Protein AF-A0A3S1L106-F1 (afdb_monomer_lite)

pLDDT: mean 86.58, std 13.3, range [55.97, 98.56]

Sequence (54 aa):
MPKRHLWIALTLAVGTVPARAETIQVIIDRLVFSPATVEAKVGDTIEWVNKDVL

Structure (mmCIF, N/CA/C/O backbone):
data_AF-A0A3S1L106-F1
#
_entry.id   AF-A0A3S1L106-F1
#
loop_
_atom_site.group_PDB
_atom_site.id
_atom_site.type_symbol
_atom_site.label_atom_id
_atom_site.label_alt_id
_atom_site.label_comp_id
_atom_site.label_asym_id
_atom_site.label_entity_id
_atom_site.label_seq_id
_atom_site.pdbx_PDB_ins_code
_atom_site.Cartn_x
_atom_site.Cartn_y
_atom_site.Cartn_z
_atom_site.occupancy
_atom_site.B_iso_or_equiv
_atom_site.auth_seq_id
_atom_site.auth_comp_id
_atom_site.auth_asym_id
_atom_site.auth_atom_id
_atom_site.pdbx_PDB_model_num
ATOM 1 N N . MET A 1 1 ? 50.537 -6.584 -24.118 1.00 55.97 1 MET A N 1
ATOM 2 C CA . MET A 1 1 ? 49.082 -6.509 -24.376 1.00 55.97 1 MET A CA 1
ATOM 3 C C . MET A 1 1 ? 48.166 -7.457 -23.565 1.00 55.97 1 MET A C 1
ATOM 5 O O . MET A 1 1 ? 46.974 -7.209 -23.621 1.00 55.97 1 MET A O 1
ATOM 9 N N . PRO A 1 2 ? 48.591 -8.465 -22.763 1.00 65.06 2 PRO A N 1
ATOM 10 C CA . PRO A 1 2 ? 47.626 -9.388 -22.122 1.00 65.06 2 PRO A CA 1
ATOM 11 C C . PRO A 1 2 ? 46.871 -8.789 -20.919 1.00 65.06 2 PRO A C 1
ATOM 13 O O . PRO A 1 2 ? 45.736 -9.162 -20.644 1.00 65.06 2 PRO A O 1
ATOM 16 N N . LYS A 1 3 ? 47.464 -7.806 -20.227 1.00 62.34 3 LYS A N 1
ATOM 17 C CA . LYS A 1 3 ? 46.892 -7.219 -19.002 1.00 62.34 3 LYS A CA 1
ATOM 18 C C . LYS A 1 3 ? 45.560 -6.495 -19.244 1.00 62.34 3 LYS A C 1
ATOM 20 O O . LYS A 1 3 ? 44.657 -6.625 -18.435 1.00 62.34 3 LYS A O 1
ATOM 25 N N . ARG A 1 4 ? 45.403 -5.774 -20.364 1.00 74.56 4 ARG A N 1
ATOM 26 C CA . ARG A 1 4 ? 44.173 -5.011 -20.670 1.00 74.56 4 ARG A CA 1
ATOM 27 C C . ARG A 1 4 ? 42.968 -5.922 -20.912 1.00 74.56 4 ARG A C 1
ATOM 29 O O . ARG A 1 4 ? 41.870 -5.611 -20.473 1.00 74.56 4 ARG A O 1
ATOM 36 N N . HIS A 1 5 ? 43.188 -7.054 -21.576 1.00 74.69 5 HIS A N 1
ATOM 37 C CA . HIS A 1 5 ? 42.141 -8.050 -21.809 1.00 74.69 5 HIS A CA 1
ATOM 38 C C . HIS A 1 5 ? 41.749 -8.769 -20.516 1.00 74.69 5 HIS A C 1
ATOM 40 O O . HIS A 1 5 ? 40.570 -9.034 -20.312 1.00 74.69 5 HIS A O 1
ATOM 46 N N . LEU A 1 6 ? 42.714 -8.995 -19.616 1.00 76.81 6 LEU A N 1
ATOM 47 C CA . LEU A 1 6 ? 42.451 -9.546 -18.288 1.00 76.81 6 LEU A CA 1
ATOM 48 C C . LEU A 1 6 ? 41.559 -8.617 -17.447 1.00 76.81 6 LEU A C 1
ATOM 50 O O . LEU A 1 6 ? 40.622 -9.089 -16.815 1.00 76.81 6 LEU A O 1
ATOM 54 N N . TRP A 1 7 ? 41.791 -7.300 -17.494 1.00 72.94 7 TRP A N 1
ATOM 55 C CA . TRP A 1 7 ? 40.948 -6.317 -16.798 1.00 72.94 7 TRP A CA 1
ATOM 56 C C . TRP A 1 7 ? 39.522 -6.253 -17.355 1.00 72.94 7 TRP A C 1
ATOM 58 O O . TRP A 1 7 ? 38.575 -6.231 -16.578 1.00 72.94 7 TRP A O 1
ATOM 68 N N . ILE A 1 8 ? 39.360 -6.287 -18.682 1.00 75.75 8 ILE A N 1
ATOM 69 C CA . ILE A 1 8 ? 38.036 -6.275 -19.329 1.00 75.75 8 ILE A CA 1
ATOM 70 C C . ILE A 1 8 ? 37.256 -7.562 -19.011 1.00 75.75 8 ILE A C 1
ATOM 72 O O . ILE A 1 8 ? 36.065 -7.508 -18.707 1.00 75.75 8 ILE A O 1
ATOM 76 N N . ALA A 1 9 ? 37.927 -8.717 -19.032 1.00 74.81 9 ALA A N 1
ATOM 77 C CA . ALA A 1 9 ? 37.321 -9.990 -18.648 1.00 74.81 9 ALA A CA 1
ATOM 78 C C . ALA A 1 9 ? 36.908 -10.005 -17.166 1.00 74.81 9 ALA A C 1
ATOM 80 O O . ALA A 1 9 ? 35.832 -10.496 -16.835 1.00 74.81 9 ALA A O 1
ATOM 81 N N . LEU A 1 10 ? 37.719 -9.411 -16.282 1.00 73.44 10 LEU A N 1
ATOM 82 C CA . LEU A 1 10 ? 37.419 -9.321 -14.854 1.00 73.44 10 LEU A CA 1
ATOM 83 C C . LEU A 1 10 ? 36.205 -8.424 -14.571 1.00 73.44 10 LEU A C 1
ATOM 85 O O . LEU A 1 10 ? 35.365 -8.789 -13.757 1.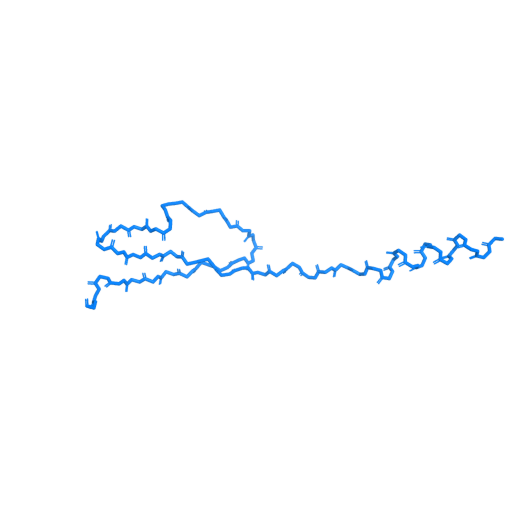00 73.44 10 LEU A 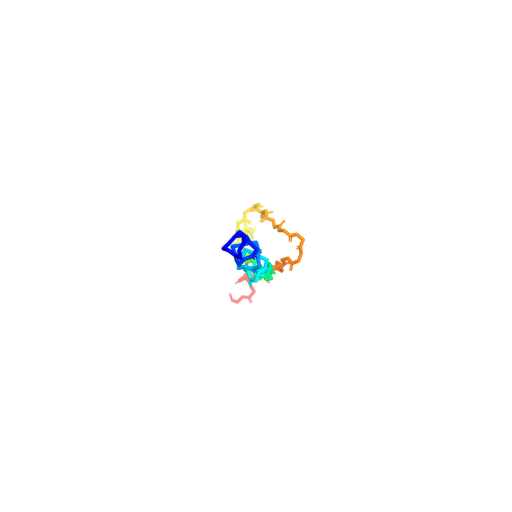O 1
ATOM 89 N N . THR A 1 11 ? 36.064 -7.291 -15.267 1.00 72.38 11 THR A N 1
ATOM 90 C CA . THR A 1 11 ? 34.890 -6.413 -15.126 1.00 72.38 11 THR A CA 1
ATOM 91 C C . THR A 1 11 ? 33.609 -7.042 -15.667 1.00 72.38 11 THR A C 1
ATOM 93 O O . THR A 1 11 ? 32.542 -6.797 -15.119 1.00 72.38 11 THR A O 1
ATOM 96 N N . LEU A 1 12 ? 33.704 -7.880 -16.704 1.00 69.44 12 LEU A N 1
ATOM 97 C CA . LEU A 1 12 ? 32.548 -8.591 -17.261 1.00 69.44 12 LEU A CA 1
ATOM 98 C C . LEU A 1 12 ? 32.098 -9.757 -16.361 1.00 69.44 12 LEU A C 1
ATOM 100 O O . LEU A 1 12 ? 30.932 -10.139 -16.380 1.00 69.44 12 LEU A O 1
ATOM 104 N N . ALA A 1 13 ? 33.017 -10.306 -15.558 1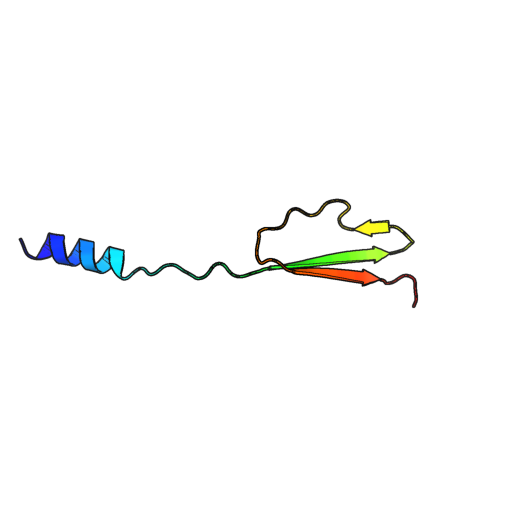.00 67.38 13 ALA A N 1
ATOM 105 C CA . ALA A 1 13 ? 32.743 -11.361 -14.584 1.00 67.38 13 ALA A CA 1
ATOM 106 C C . ALA A 1 13 ? 32.073 -10.850 -13.294 1.00 67.38 13 ALA A C 1
ATOM 108 O O . ALA A 1 13 ? 31.525 -11.653 -12.536 1.00 67.38 13 ALA A O 1
ATOM 109 N N . VAL A 1 14 ? 32.066 -9.532 -13.047 1.00 68.81 14 VAL A N 1
ATOM 110 C CA . VAL A 1 14 ? 31.230 -8.915 -12.005 1.00 68.81 14 VAL A CA 1
ATOM 111 C C . VAL A 1 14 ? 29.796 -8.873 -12.538 1.00 68.81 14 VAL A C 1
ATOM 113 O O . VAL A 1 14 ? 29.325 -7.868 -13.061 1.00 68.81 14 VAL A O 1
ATOM 116 N N . GLY A 1 15 ? 29.140 -10.033 -12.508 1.00 66.88 15 GLY A N 1
ATOM 117 C CA . GLY A 1 15 ? 27.797 -10.232 -13.036 1.00 66.88 15 GLY A CA 1
ATOM 118 C C . GLY A 1 15 ? 26.756 -9.309 -12.401 1.00 66.88 15 GLY A C 1
ATOM 119 O O . GLY A 1 15 ? 26.922 -8.782 -11.300 1.00 66.88 15 GLY A O 1
ATOM 120 N N . THR A 1 16 ? 25.644 -9.138 -13.108 1.00 69.94 16 THR A N 1
ATOM 121 C CA . THR A 1 16 ? 24.472 -8.410 -12.622 1.00 69.94 16 THR A CA 1
ATOM 122 C C . THR A 1 16 ? 23.915 -9.102 -11.378 1.00 69.94 16 THR A C 1
ATOM 124 O O . THR A 1 16 ? 23.489 -10.256 -11.452 1.00 69.94 16 THR A O 1
ATOM 127 N N . VAL A 1 17 ? 23.898 -8.415 -10.235 1.00 72.88 17 VAL A N 1
ATOM 128 C CA . VAL A 1 17 ? 23.192 -8.907 -9.045 1.00 72.88 17 VAL A CA 1
ATOM 129 C C . VAL A 1 17 ? 21.691 -8.856 -9.347 1.00 72.88 17 VAL A C 1
ATOM 131 O O . VAL A 1 17 ? 21.216 -7.801 -9.775 1.00 72.88 17 VAL A O 1
ATOM 134 N N . PRO A 1 18 ? 20.931 -9.953 -9.168 1.00 72.94 18 PRO A N 1
ATOM 135 C CA . PRO A 1 18 ? 19.489 -9.910 -9.362 1.00 72.94 18 PRO A CA 1
ATOM 136 C C . PRO A 1 18 ? 18.887 -8.875 -8.410 1.00 72.94 18 PRO A C 1
ATOM 138 O O . PRO A 1 18 ? 19.170 -8.892 -7.208 1.00 72.94 18 PRO A O 1
ATOM 141 N N . ALA A 1 19 ? 18.064 -7.974 -8.948 1.00 75.88 19 ALA A N 1
ATOM 142 C CA . ALA A 1 19 ? 17.276 -7.070 -8.125 1.00 75.88 19 ALA A CA 1
ATOM 143 C C . ALA A 1 19 ? 16.359 -7.924 -7.243 1.00 75.88 19 ALA A C 1
ATOM 145 O O . ALA A 1 19 ? 15.550 -8.704 -7.747 1.00 75.88 19 ALA A O 1
ATOM 146 N N . ARG A 1 20 ? 16.545 -7.841 -5.924 1.00 85.00 20 ARG A N 1
ATOM 147 C CA . ARG A 1 20 ? 15.664 -8.522 -4.978 1.00 85.00 20 ARG A CA 1
ATOM 148 C C . ARG A 1 20 ? 14.371 -7.727 -4.876 1.00 85.00 20 ARG A C 1
ATOM 150 O O . ARG A 1 20 ? 14.428 -6.532 -4.614 1.00 85.00 20 ARG A O 1
ATOM 157 N N . ALA A 1 21 ? 13.253 -8.412 -5.078 1.00 92.62 21 ALA A N 1
ATOM 158 C CA . ALA A 1 21 ? 11.938 -7.894 -4.745 1.00 92.62 21 ALA A CA 1
ATOM 159 C C . ALA A 1 21 ? 11.824 -7.718 -3.228 1.00 92.62 21 ALA A C 1
ATOM 161 O O . ALA A 1 21 ? 12.189 -8.622 -2.468 1.00 92.62 21 ALA A O 1
ATOM 162 N N . GLU A 1 22 ? 11.319 -6.571 -2.798 1.00 94.69 22 GLU A N 1
ATOM 163 C CA . GLU A 1 22 ? 11.013 -6.302 -1.398 1.00 94.69 22 GLU A CA 1
ATOM 164 C C . GLU A 1 22 ? 9.563 -6.682 -1.079 1.00 94.69 22 GLU A C 1
ATOM 166 O O . GLU A 1 22 ? 8.699 -6.729 -1.954 1.00 94.69 22 GLU A O 1
ATOM 171 N N . THR A 1 23 ? 9.289 -6.983 0.191 1.00 97.44 23 THR A N 1
ATOM 172 C CA . THR A 1 23 ? 7.920 -7.080 0.710 1.00 97.44 23 THR A CA 1
ATOM 173 C C . THR A 1 23 ? 7.694 -5.916 1.659 1.00 97.44 23 THR A C 1
ATOM 175 O O . THR A 1 23 ? 8.372 -5.812 2.680 1.00 97.44 23 THR A O 1
ATOM 178 N N . ILE A 1 24 ? 6.767 -5.030 1.309 1.00 98.00 24 ILE A N 1
ATOM 179 C CA . ILE A 1 24 ? 6.459 -3.817 2.064 1.00 98.00 24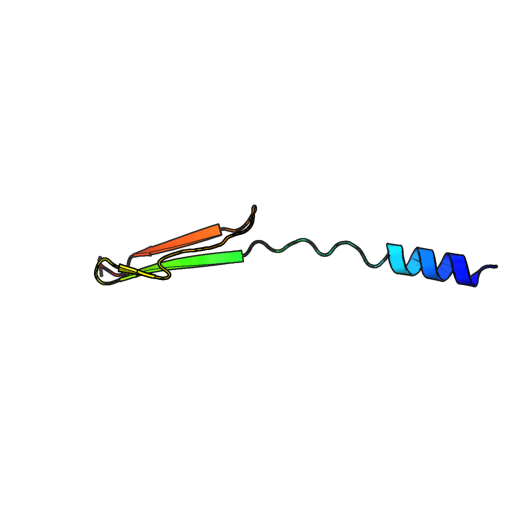 ILE A CA 1
ATOM 180 C C . ILE A 1 24 ? 5.123 -4.019 2.769 1.00 98.00 24 ILE A C 1
ATOM 182 O O . ILE A 1 24 ? 4.108 -4.257 2.116 1.00 98.00 24 ILE A O 1
ATOM 186 N N . GLN A 1 25 ? 5.110 -3.905 4.096 1.00 98.50 25 GLN A N 1
ATOM 187 C CA . GLN A 1 25 ? 3.880 -4.041 4.872 1.00 98.50 25 GLN A CA 1
ATOM 188 C C . GLN A 1 25 ? 3.135 -2.713 5.009 1.00 98.50 25 GLN A C 1
ATOM 190 O O . GLN A 1 25 ? 3.708 -1.707 5.428 1.00 98.50 25 GLN A O 1
ATOM 195 N N . VAL A 1 26 ? 1.834 -2.751 4.731 1.00 98.50 26 VAL A N 1
ATOM 196 C CA . VAL A 1 26 ? 0.867 -1.720 5.112 1.00 98.50 26 VAL A CA 1
ATOM 197 C C . VAL A 1 26 ? 0.014 -2.277 6.242 1.00 98.50 26 VAL A C 1
ATOM 199 O O . VAL A 1 26 ? -0.756 -3.222 6.060 1.00 98.50 26 VAL A O 1
ATOM 202 N N . ILE A 1 27 ? 0.154 -1.689 7.424 1.00 98.25 27 ILE A N 1
ATOM 203 C CA . ILE A 1 27 ? -0.611 -2.069 8.607 1.00 98.25 27 ILE A CA 1
ATOM 204 C C . ILE A 1 27 ? -1.889 -1.239 8.646 1.00 98.25 27 ILE A C 1
ATOM 206 O O . ILE A 1 27 ? -1.838 -0.015 8.536 1.00 98.25 27 ILE A O 1
ATOM 210 N N . ILE A 1 28 ? -3.019 -1.914 8.830 1.00 98.31 28 ILE A N 1
ATOM 211 C CA . ILE A 1 28 ? -4.307 -1.297 9.130 1.00 98.31 28 ILE A CA 1
ATOM 212 C C . ILE A 1 28 ? -4.518 -1.441 10.633 1.00 98.31 28 ILE A C 1
ATOM 214 O O . ILE A 1 28 ? -4.613 -2.563 11.134 1.00 98.31 28 ILE A O 1
ATOM 218 N N . ASP A 1 29 ? -4.506 -0.316 11.339 1.00 97.62 29 ASP A N 1
ATOM 219 C CA . ASP A 1 29 ? -4.739 -0.245 12.781 1.00 97.62 29 ASP A CA 1
ATOM 220 C C . ASP A 1 29 ? -5.605 0.971 13.109 1.00 97.62 29 ASP A C 1
ATOM 222 O O . ASP A 1 29 ? -5.329 2.088 12.668 1.00 97.62 29 ASP A O 1
ATOM 226 N N . ARG A 1 30 ? -6.657 0.749 13.891 1.00 95.75 30 ARG A N 1
ATOM 227 C CA . ARG A 1 30 ? -7.687 1.717 14.272 1.00 95.75 30 ARG A CA 1
ATOM 228 C C . ARG A 1 30 ? -8.210 2.496 13.068 1.00 95.75 30 ARG A C 1
ATOM 230 O O . ARG A 1 30 ? -8.335 3.720 13.129 1.00 95.75 30 ARG A O 1
ATOM 237 N N . LEU A 1 31 ? -8.518 1.782 11.981 1.00 96.25 31 LEU A N 1
ATOM 238 C CA . LEU A 1 31 ? -8.996 2.342 10.711 1.00 96.25 31 LEU A CA 1
ATOM 239 C C . LEU A 1 31 ? -7.983 3.254 9.987 1.00 96.25 31 LEU A C 1
ATOM 241 O O . LEU A 1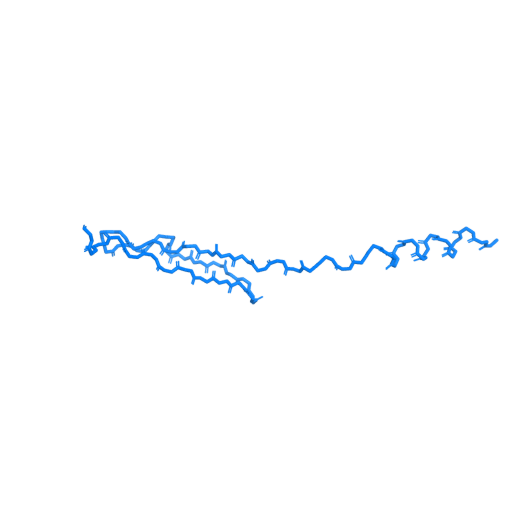 31 ? -8.369 4.029 9.110 1.00 96.25 31 LEU A O 1
ATOM 245 N N . VAL A 1 32 ? -6.692 3.176 10.327 1.00 97.56 32 VAL A N 1
ATOM 246 C CA . VAL A 1 32 ? -5.611 3.942 9.689 1.00 97.56 32 VAL A CA 1
ATOM 247 C C . VAL A 1 32 ? -4.663 3.010 8.944 1.00 97.56 32 VAL A C 1
ATOM 249 O O . VAL A 1 32 ? -4.193 2.020 9.496 1.00 97.56 32 VAL A O 1
ATOM 252 N N . PHE A 1 33 ? -4.328 3.370 7.704 1.00 98.31 33 PHE A N 1
ATOM 253 C CA . PHE A 1 33 ? -3.292 2.711 6.907 1.00 98.31 33 PHE A CA 1
ATOM 254 C C . PHE A 1 33 ? -1.920 3.329 7.203 1.00 98.31 33 PHE A C 1
ATOM 256 O O . PHE A 1 33 ? -1.747 4.544 7.076 1.00 98.31 33 PHE A O 1
ATOM 263 N N . SER A 1 34 ? -0.940 2.506 7.576 1.00 97.81 34 SER A N 1
ATOM 264 C CA . SER A 1 34 ? 0.434 2.941 7.835 1.00 97.81 34 SER A CA 1
ATOM 265 C C . SER A 1 34 ? 1.460 2.037 7.134 1.00 97.81 34 SER A C 1
ATOM 267 O O . SER A 1 34 ? 1.449 0.828 7.378 1.00 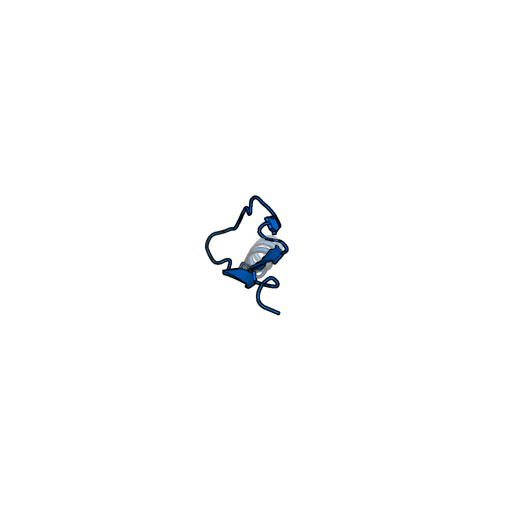97.81 34 SER A O 1
ATOM 269 N N . PRO A 1 35 ? 2.362 2.596 6.303 1.00 98.19 35 PRO A N 1
ATOM 270 C CA . PRO A 1 35 ? 2.435 4.014 5.936 1.00 98.19 35 PRO A CA 1
ATOM 271 C C . PRO A 1 35 ? 1.249 4.446 5.051 1.00 98.19 35 PRO A C 1
ATOM 273 O O . PRO A 1 35 ? 0.633 3.626 4.376 1.00 98.19 35 PRO A O 1
ATOM 276 N N . ALA A 1 36 ? 0.934 5.747 5.045 1.00 97.69 36 ALA A N 1
ATOM 277 C CA . ALA A 1 36 ? -0.173 6.300 4.251 1.00 97.69 36 ALA A CA 1
ATOM 278 C C . ALA A 1 36 ? 0.107 6.297 2.736 1.00 97.69 36 ALA A C 1
ATOM 280 O O . ALA A 1 36 ? -0.818 6.246 1.928 1.00 97.69 36 ALA A O 1
ATOM 281 N N . THR A 1 37 ? 1.387 6.325 2.364 1.00 98.06 37 THR A N 1
ATOM 282 C CA . THR A 1 37 ? 1.866 6.254 0.983 1.00 98.06 37 THR A CA 1
ATOM 283 C C . THR A 1 37 ? 3.000 5.241 0.923 1.00 98.06 37 THR A C 1
ATOM 285 O O . THR A 1 37 ? 3.866 5.233 1.798 1.00 98.06 37 THR A O 1
ATOM 288 N N . VAL A 1 38 ? 3.009 4.411 -0.118 1.00 97.56 38 VAL A N 1
ATOM 289 C CA . VAL A 1 38 ? 4.091 3.468 -0.408 1.00 97.56 38 VAL A CA 1
ATOM 290 C C . VAL A 1 38 ? 4.649 3.770 -1.792 1.00 97.56 38 VAL A C 1
ATOM 292 O O . VAL A 1 38 ? 3.895 3.865 -2.758 1.00 97.56 38 VAL A O 1
ATOM 295 N N . GLU A 1 39 ? 5.970 3.883 -1.889 1.00 97.56 39 GLU A N 1
ATOM 296 C CA . GLU A 1 39 ? 6.697 3.849 -3.155 1.00 97.56 39 GLU A CA 1
ATOM 297 C C . GLU A 1 39 ? 7.309 2.455 -3.314 1.00 97.56 39 GLU A C 1
ATOM 299 O O . GLU A 1 39 ? 8.062 2.009 -2.453 1.00 97.56 39 GLU A O 1
ATOM 304 N N . ALA A 1 40 ? 6.971 1.760 -4.399 1.00 96.31 40 ALA A N 1
ATOM 305 C CA . ALA A 1 40 ? 7.433 0.403 -4.672 1.00 96.31 40 ALA A CA 1
ATOM 306 C C . ALA A 1 40 ? 7.957 0.290 -6.104 1.00 96.31 40 ALA A C 1
ATOM 308 O O . ALA A 1 40 ? 7.529 1.020 -7.004 1.00 96.31 40 ALA A O 1
ATOM 309 N N . LYS A 1 41 ? 8.887 -0.635 -6.327 1.00 95.50 41 LYS A N 1
ATOM 310 C CA . LYS A 1 41 ? 9.447 -0.938 -7.643 1.00 95.50 41 LYS A CA 1
ATOM 311 C C . LYS A 1 41 ? 8.657 -2.066 -8.295 1.00 95.50 41 LYS A C 1
ATOM 313 O O . LYS A 1 41 ? 8.030 -2.893 -7.636 1.00 95.50 41 LYS A O 1
ATOM 318 N N . VAL A 1 42 ? 8.717 -2.134 -9.625 1.00 93.88 42 VAL A N 1
ATOM 319 C CA . VAL A 1 42 ? 8.166 -3.279 -10.360 1.00 93.88 42 VAL A CA 1
ATOM 320 C C . VAL A 1 42 ? 8.875 -4.550 -9.893 1.00 93.88 42 VAL A C 1
ATOM 322 O O . VAL A 1 42 ? 10.096 -4.649 -9.991 1.00 93.88 42 VAL A O 1
ATOM 325 N N . GLY A 1 43 ? 8.089 -5.508 -9.408 1.00 93.94 43 GLY A N 1
ATOM 326 C CA . GLY A 1 43 ? 8.577 -6.761 -8.837 1.00 93.94 43 GLY A CA 1
ATOM 327 C C . GLY A 1 43 ? 8.440 -6.846 -7.318 1.00 93.94 43 GLY A C 1
ATOM 328 O O . GLY A 1 43 ? 8.451 -7.961 -6.806 1.00 93.94 43 GLY A O 1
ATOM 329 N N . ASP A 1 44 ? 8.248 -5.727 -6.613 1.00 97.69 44 ASP A N 1
ATOM 330 C CA . ASP A 1 44 ? 7.991 -5.733 -5.170 1.00 97.69 44 ASP A CA 1
ATOM 331 C C . ASP A 1 44 ? 6.590 -6.272 -4.843 1.00 97.69 44 ASP A C 1
ATOM 333 O O . ASP A 1 44 ? 5.672 -6.270 -5.669 1.00 97.69 44 ASP A O 1
ATOM 337 N N . THR A 1 45 ? 6.423 -6.723 -3.604 1.00 97.81 45 THR A N 1
ATOM 338 C CA . THR A 1 45 ? 5.154 -7.181 -3.036 1.00 97.81 45 THR A CA 1
ATOM 339 C C . THR A 1 45 ? 4.693 -6.209 -1.961 1.00 97.81 45 THR A C 1
ATOM 341 O O . THR A 1 45 ? 5.468 -5.835 -1.084 1.00 97.81 45 THR A O 1
ATOM 344 N N . ILE A 1 46 ? 3.418 -5.829 -1.991 1.00 98.19 46 ILE A N 1
ATOM 345 C CA . ILE A 1 46 ? 2.783 -5.113 -0.883 1.00 98.19 46 ILE A CA 1
ATOM 346 C C . ILE A 1 46 ? 1.971 -6.121 -0.069 1.00 98.19 46 ILE A C 1
ATOM 348 O O . ILE A 1 46 ? 1.158 -6.855 -0.628 1.00 98.19 46 ILE A O 1
ATOM 352 N N . GLU A 1 47 ? 2.204 -6.174 1.238 1.00 98.56 47 GLU A N 1
ATOM 353 C CA . GLU A 1 47 ? 1.479 -7.027 2.180 1.00 98.56 47 GLU A CA 1
ATOM 354 C C . GLU A 1 47 ? 0.576 -6.159 3.064 1.00 98.56 47 GLU A C 1
ATOM 356 O O . GLU A 1 47 ? 1.051 -5.278 3.778 1.00 98.56 47 GLU A O 1
ATOM 361 N N . TRP A 1 48 ? -0.735 -6.400 3.036 1.00 98.12 48 TRP A N 1
ATOM 362 C CA . TRP A 1 48 ? -1.693 -5.688 3.885 1.00 98.12 48 TRP A CA 1
ATOM 363 C C . TRP A 1 48 ? -2.022 -6.517 5.120 1.00 98.12 48 TRP A C 1
ATOM 365 O O . TRP A 1 48 ? -2.531 -7.632 5.009 1.00 98.12 48 TRP A O 1
ATOM 375 N N . VAL A 1 49 ? -1.773 -5.953 6.299 1.00 97.69 49 VAL A N 1
ATOM 376 C CA . VAL A 1 49 ? -2.003 -6.617 7.586 1.00 97.69 49 VAL A CA 1
ATOM 377 C C . VAL A 1 49 ? -3.062 -5.844 8.361 1.00 97.69 49 VAL A C 1
ATOM 379 O O . VAL A 1 49 ? -2.793 -4.745 8.843 1.00 97.69 49 VAL A O 1
ATOM 382 N N . ASN A 1 50 ? -4.264 -6.412 8.497 1.00 97.69 50 ASN A N 1
ATOM 383 C CA . ASN A 1 50 ? -5.346 -5.802 9.270 1.00 97.69 50 ASN A CA 1
ATOM 384 C C . ASN A 1 50 ? -5.329 -6.270 10.731 1.00 97.69 50 ASN A C 1
ATOM 386 O O . ASN A 1 50 ? -5.503 -7.459 10.996 1.00 97.69 50 ASN A O 1
ATOM 390 N N . LYS A 1 51 ? -5.140 -5.331 11.664 1.00 96.94 51 LYS A N 1
ATOM 391 C CA . LYS A 1 51 ? -5.153 -5.575 13.112 1.00 96.94 51 LYS A CA 1
ATOM 392 C C . LYS A 1 51 ? -6.484 -5.228 13.786 1.00 96.94 51 LYS A C 1
ATOM 394 O O . LYS A 1 51 ? -6.653 -5.580 14.944 1.00 96.94 51 LYS A O 1
ATOM 399 N N . ASP A 1 52 ? -7.436 -4.622 13.077 1.00 93.75 52 ASP A N 1
ATOM 400 C CA . ASP A 1 52 ? -8.713 -4.150 13.643 1.00 93.75 52 ASP A CA 1
ATOM 401 C C . ASP A 1 52 ? -9.702 -5.274 13.986 1.00 93.75 52 ASP A C 1
ATOM 403 O O . ASP A 1 52 ? -10.694 -5.043 14.672 1.00 93.75 52 ASP A O 1
ATOM 407 N N . VAL A 1 53 ? -9.475 -6.480 13.461 1.00 81.44 53 VAL A N 1
ATOM 408 C CA . VAL A 1 53 ? -10.406 -7.619 13.568 1.00 81.44 53 VAL A CA 1
ATOM 409 C C . VAL A 1 53 ? -10.085 -8.521 14.775 1.00 81.44 53 VAL A C 1
ATOM 411 O O . VAL A 1 53 ? -10.814 -9.480 15.024 1.00 81.44 53 VAL A O 1
ATOM 414 N N . LEU A 1 54 ? -9.015 -8.225 15.526 1.00 61.25 54 LEU A N 1
ATOM 415 C CA . LEU A 1 54 ? -8.571 -8.991 16.699 1.00 61.25 54 LEU A CA 1
ATOM 416 C C . LEU A 1 54 ? -8.908 -8.297 18.022 1.00 61.25 54 LEU A C 1
ATOM 418 O O . LEU A 1 54 ? -8.687 -7.072 18.127 1.00 61.25 54 LEU A O 1
#

Secondary structure (DSSP, 8-state):
-HHHHHHHHHHHHSPPPPPPPPEEEEEEETTEEESSS----TT-EEEEEE-TT-

Foldseek 3Di:
DVVVVVVVVVVPVVDDDPDDAEEAEFEQDPNDTPPPDDDGDVRHHYHYHYPPVD

Radius of gyration: 21.78 Å; chains: 1; bounding box: 60×18×41 Å